Protein AF-A0AAU0QGA6-F1 (afdb_monomer_lite)

Foldseek 3Di:
DPPPVVVVCVVCVCVPVVLVVQLVVLVVVPDDPVVSVVVNVCSVCVVVPVVVVVVVVVVVVVVPPPDPDPDDD

Sequence (73 aa):
MPNIGVAELVIAAPLLILPIVAIVFLLRDRRPGTETAVWVLVIVLAPFLGPIVYLVRRAVEKRSHTPPAPRNT

pLDDT: mean 87.44, std 7.92, range [57.69, 96.06]

Structure (mmCIF, N/CA/C/O backbone):
data_AF-A0AAU0QGA6-F1
#
_entry.id   AF-A0AAU0QGA6-F1
#
loop_
_atom_site.group_PDB
_atom_site.id
_atom_site.type_symbol
_atom_site.label_atom_id
_atom_site.label_alt_id
_atom_site.label_comp_id
_atom_site.label_asym_id
_atom_site.label_entity_id
_atom_site.label_seq_id
_atom_site.pdbx_PDB_ins_code
_atom_site.Cartn_x
_atom_site.Cartn_y
_atom_site.Cartn_z
_atom_site.occupancy
_atom_site.B_iso_or_equiv
_atom_site.auth_seq_id
_atom_site.auth_comp_id
_atom_site.auth_asym_id
_atom_site.auth_atom_id
_atom_site.pdbx_PDB_model_num
ATOM 1 N N . MET A 1 1 ? 12.973 -20.816 -21.186 1.00 57.69 1 MET A N 1
ATOM 2 C CA . MET A 1 1 ? 12.660 -19.416 -21.546 1.00 57.69 1 MET A CA 1
ATOM 3 C C . MET A 1 1 ? 11.839 -18.836 -20.405 1.00 57.69 1 MET A C 1
ATOM 5 O O . MET A 1 1 ? 10.868 -19.487 -20.040 1.00 57.69 1 MET A O 1
ATOM 9 N N . PRO A 1 2 ? 12.247 -17.734 -19.755 1.00 71.25 2 PRO A N 1
ATOM 10 C CA . PRO A 1 2 ? 11.433 -17.137 -18.701 1.00 71.25 2 PRO A CA 1
ATOM 11 C C . PRO A 1 2 ? 10.089 -16.688 -19.292 1.00 71.25 2 PRO A C 1
ATOM 13 O O . PRO A 1 2 ? 10.055 -15.919 -20.250 1.00 71.25 2 PRO A O 1
ATOM 16 N N . ASN A 1 3 ? 8.987 -17.207 -18.746 1.00 80.12 3 ASN A N 1
ATOM 17 C CA . ASN A 1 3 ? 7.637 -16.806 -19.129 1.00 80.12 3 ASN A CA 1
ATOM 18 C C . ASN A 1 3 ? 7.377 -15.417 -18.544 1.00 80.12 3 ASN A C 1
ATOM 20 O O . ASN A 1 3 ? 7.081 -15.296 -17.356 1.00 80.12 3 ASN A O 1
ATOM 24 N N . ILE A 1 4 ? 7.519 -14.390 -19.381 1.00 79.25 4 ILE A N 1
ATOM 25 C CA . ILE A 1 4 ? 7.379 -12.970 -19.022 1.00 79.25 4 ILE A CA 1
ATOM 26 C C . ILE A 1 4 ? 6.085 -12.729 -18.215 1.00 79.25 4 ILE A C 1
ATOM 28 O O . ILE A 1 4 ? 6.154 -12.181 -17.118 1.00 79.25 4 ILE A O 1
ATOM 32 N N . GLY A 1 5 ? 4.966 -13.336 -18.637 1.00 83.44 5 GLY A N 1
ATOM 33 C CA . GLY A 1 5 ? 3.681 -13.250 -17.927 1.00 83.44 5 GLY A CA 1
ATOM 34 C C . GLY A 1 5 ? 3.660 -13.845 -16.512 1.00 83.44 5 GLY A C 1
ATOM 35 O O . GLY A 1 5 ? 2.928 -13.366 -15.650 1.00 83.44 5 GLY A O 1
ATOM 36 N N . VAL A 1 6 ? 4.473 -14.869 -16.228 1.00 89.62 6 VAL A N 1
ATOM 37 C CA . VAL A 1 6 ? 4.565 -15.447 -14.874 1.00 89.62 6 VAL A CA 1
ATOM 38 C C . VAL A 1 6 ? 5.400 -14.546 -13.969 1.00 89.62 6 VAL A C 1
ATOM 40 O O . VAL A 1 6 ? 5.042 -14.344 -12.813 1.00 89.62 6 VAL A O 1
ATOM 43 N N . ALA A 1 7 ? 6.489 -13.972 -14.486 1.00 88.69 7 ALA A N 1
ATOM 44 C CA . ALA A 1 7 ? 7.338 -13.067 -13.716 1.00 88.69 7 ALA A CA 1
ATOM 45 C C . ALA A 1 7 ? 6.576 -11.798 -13.298 1.00 88.69 7 ALA A C 1
ATOM 47 O O . ALA A 1 7 ? 6.635 -11.394 -12.138 1.00 88.69 7 ALA A O 1
ATOM 48 N N . GLU A 1 8 ? 5.805 -11.213 -14.214 1.00 87.44 8 GLU A N 1
ATOM 49 C CA . GLU A 1 8 ? 4.971 -10.038 -13.940 1.00 87.44 8 GLU A CA 1
ATOM 50 C C . GLU A 1 8 ? 3.885 -10.349 -12.908 1.00 87.44 8 GLU A C 1
ATOM 52 O O . GLU A 1 8 ? 3.680 -9.565 -11.983 1.00 87.44 8 GLU A O 1
ATOM 57 N N . LEU A 1 9 ? 3.246 -11.520 -13.005 1.00 86.75 9 LEU A N 1
ATOM 58 C CA . LEU A 1 9 ? 2.254 -11.957 -12.025 1.00 86.75 9 LEU A CA 1
ATOM 59 C C . LEU A 1 9 ? 2.873 -12.135 -10.635 1.00 86.75 9 LEU A C 1
ATOM 61 O O . LEU A 1 9 ? 2.285 -11.699 -9.651 1.00 86.75 9 LEU A O 1
ATOM 65 N N . VAL A 1 10 ? 4.066 -12.724 -10.542 1.00 89.62 10 VAL A N 1
ATOM 66 C CA . VAL A 1 10 ? 4.776 -12.911 -9.266 1.00 89.62 10 VAL A CA 1
ATOM 67 C C . VAL A 1 10 ? 5.169 -11.570 -8.638 1.00 89.62 10 VAL A C 1
ATOM 69 O O . VAL A 1 10 ? 5.123 -11.439 -7.417 1.00 89.62 10 VAL A O 1
ATOM 72 N N . ILE A 1 11 ? 5.509 -10.563 -9.447 1.00 88.31 11 ILE A N 1
ATOM 73 C CA . ILE A 1 11 ? 5.864 -9.220 -8.961 1.00 88.31 11 ILE A CA 1
ATOM 74 C C . ILE A 1 11 ? 4.614 -8.405 -8.588 1.00 88.31 11 ILE A C 1
ATOM 76 O O . ILE A 1 11 ? 4.625 -7.686 -7.589 1.00 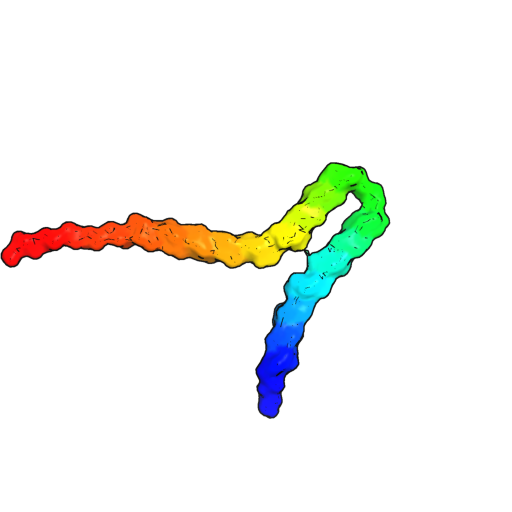88.31 11 ILE A O 1
ATOM 80 N N . ALA A 1 12 ? 3.529 -8.511 -9.359 1.00 86.88 12 ALA A N 1
ATOM 81 C CA . ALA A 1 12 ? 2.302 -7.742 -9.140 1.00 86.88 12 ALA A CA 1
ATOM 82 C C . ALA A 1 12 ? 1.384 -8.351 -8.066 1.00 86.88 12 ALA A C 1
ATOM 84 O O . ALA A 1 12 ? 0.671 -7.617 -7.379 1.00 86.88 12 ALA A O 1
ATOM 85 N N . ALA A 1 13 ? 1.402 -9.675 -7.884 1.00 88.88 13 ALA A N 1
ATOM 86 C CA . ALA A 1 13 ? 0.531 -10.369 -6.937 1.00 88.88 13 ALA A CA 1
ATOM 87 C C . ALA A 1 13 ? 0.678 -9.874 -5.484 1.00 88.88 13 ALA A C 1
ATOM 89 O O . ALA A 1 13 ? -0.352 -9.607 -4.863 1.00 88.88 13 ALA A O 1
ATOM 90 N N . PRO A 1 14 ? 1.888 -9.661 -4.927 1.00 87.44 14 PRO A N 1
ATOM 91 C CA . PRO A 1 14 ? 2.042 -9.088 -3.592 1.00 87.44 14 PRO A CA 1
ATOM 92 C C . PRO A 1 14 ? 1.409 -7.701 -3.473 1.00 87.44 14 PRO A C 1
ATOM 94 O O . PRO A 1 14 ? 0.806 -7.395 -2.450 1.00 87.44 14 PRO A O 1
ATOM 97 N N . LEU A 1 15 ? 1.482 -6.881 -4.525 1.00 86.69 15 LEU A N 1
ATOM 98 C CA . LEU A 1 15 ? 0.922 -5.529 -4.521 1.00 86.69 15 LEU A CA 1
ATOM 99 C C . LEU A 1 15 ? -0.606 -5.526 -4.347 1.00 86.69 15 LEU A C 1
ATOM 101 O O . LEU A 1 15 ? -1.154 -4.590 -3.773 1.00 86.69 15 LEU A O 1
ATOM 105 N N . LEU A 1 16 ? -1.282 -6.575 -4.826 1.00 85.88 16 LEU A N 1
ATOM 106 C CA . LEU A 1 16 ? -2.738 -6.720 -4.753 1.00 85.88 16 LEU A CA 1
ATOM 107 C C . LEU A 1 16 ? -3.190 -7.540 -3.539 1.00 85.88 16 LEU A C 1
ATOM 109 O O . LEU A 1 16 ? -4.155 -7.178 -2.872 1.00 85.88 16 LEU A O 1
ATOM 113 N N . ILE A 1 17 ? -2.499 -8.639 -3.234 1.00 90.50 17 ILE A N 1
ATOM 114 C CA . ILE A 1 17 ? -2.913 -9.590 -2.194 1.00 90.50 17 ILE A CA 1
ATOM 115 C C . ILE A 1 17 ? -2.585 -9.058 -0.795 1.00 90.50 17 ILE A C 1
ATOM 117 O O . ILE A 1 17 ? -3.406 -9.170 0.115 1.00 90.50 17 ILE A O 1
ATOM 121 N N . LEU A 1 18 ? -1.409 -8.453 -0.612 1.00 90.69 18 LEU A N 1
ATOM 122 C CA . LEU A 1 18 ? -0.942 -7.982 0.693 1.00 90.69 18 LEU A CA 1
ATOM 123 C C . LEU A 1 18 ? -1.882 -6.950 1.352 1.00 90.69 18 LEU A C 1
ATOM 125 O O . LEU A 1 18 ? -2.209 -7.147 2.524 1.00 90.69 18 LEU A O 1
ATOM 129 N N . PRO A 1 19 ? -2.374 -5.896 0.663 1.00 89.25 19 PRO A N 1
ATOM 130 C CA . PRO A 1 19 ? -3.291 -4.940 1.285 1.00 89.25 19 PRO A CA 1
ATOM 131 C C . PRO A 1 19 ? -4.633 -5.576 1.666 1.00 89.25 19 PRO A C 1
ATOM 133 O O . PRO A 1 19 ? -5.180 -5.254 2.720 1.00 89.25 19 PRO A O 1
ATOM 136 N N . ILE A 1 20 ? -5.137 -6.525 0.870 1.00 91.56 20 ILE A N 1
ATOM 137 C CA . ILE A 1 20 ? -6.369 -7.258 1.191 1.00 91.56 20 ILE A CA 1
ATOM 138 C C . ILE A 1 20 ? -6.172 -8.075 2.472 1.00 91.56 20 ILE A C 1
ATOM 140 O O . ILE A 1 20 ? -6.973 -7.971 3.401 1.00 91.56 20 ILE A O 1
ATOM 144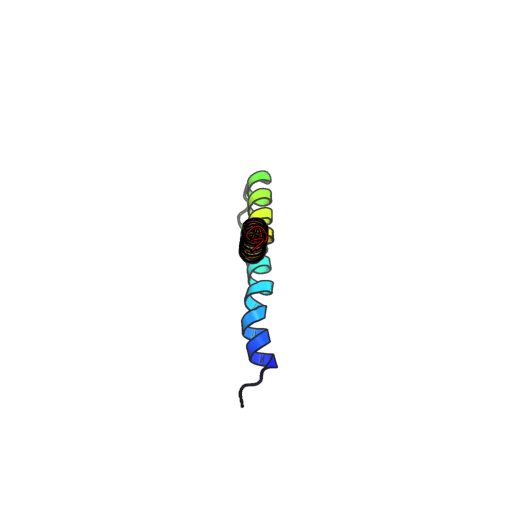 N N . VAL A 1 21 ? -5.083 -8.847 2.558 1.00 94.19 21 VAL A N 1
ATOM 145 C CA . VAL A 1 21 ? -4.758 -9.648 3.749 1.00 94.19 21 VAL A CA 1
ATOM 146 C C . VAL A 1 21 ? -4.576 -8.755 4.980 1.00 94.19 21 VAL A C 1
ATOM 148 O O . VAL A 1 21 ? -5.098 -9.076 6.048 1.00 94.19 21 VAL A O 1
ATOM 151 N N . ALA A 1 22 ? -3.896 -7.616 4.835 1.00 92.75 22 ALA A N 1
ATOM 152 C CA . ALA A 1 22 ? -3.686 -6.665 5.921 1.00 92.75 22 ALA A CA 1
ATOM 153 C C . ALA A 1 22 ? -5.008 -6.081 6.448 1.00 92.75 22 ALA A C 1
ATOM 155 O O . ALA A 1 22 ? -5.197 -6.010 7.661 1.00 92.75 22 ALA A O 1
ATOM 156 N N . ILE A 1 23 ? -5.949 -5.726 5.564 1.00 91.94 23 ILE A N 1
ATOM 157 C CA . IL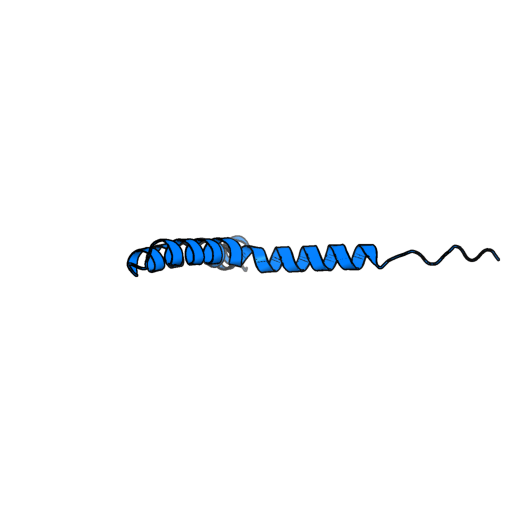E A 1 23 ? -7.284 -5.253 5.966 1.00 91.94 23 ILE A CA 1
ATOM 158 C C . ILE A 1 23 ? -8.051 -6.359 6.697 1.00 91.94 23 ILE A C 1
ATOM 160 O O . ILE A 1 23 ? -8.641 -6.099 7.743 1.00 91.94 23 ILE A O 1
ATOM 164 N N . VAL A 1 24 ? -8.021 -7.599 6.197 1.00 93.44 24 VAL A N 1
ATOM 165 C CA . VAL A 1 24 ? -8.690 -8.734 6.858 1.00 93.44 24 VAL A CA 1
ATOM 166 C C . VAL A 1 24 ? -8.144 -8.950 8.272 1.00 93.44 24 VAL A C 1
ATOM 168 O O . VAL A 1 24 ? -8.923 -9.125 9.210 1.00 93.44 24 VAL A O 1
ATOM 171 N N . PHE A 1 25 ? -6.822 -8.896 8.449 1.00 93.75 25 PHE A N 1
ATOM 172 C CA . PHE A 1 25 ? -6.194 -8.994 9.769 1.00 93.75 25 PHE A CA 1
ATOM 173 C C . PHE A 1 25 ? -6.573 -7.822 10.677 1.00 93.75 25 PHE A C 1
ATOM 175 O O . PHE A 1 25 ? -6.958 -8.037 11.825 1.00 93.75 25 PHE A O 1
ATOM 182 N N . LEU A 1 26 ? -6.548 -6.598 10.155 1.00 90.88 26 LEU A N 1
ATOM 183 C CA . LEU A 1 26 ? -6.914 -5.401 10.906 1.00 90.88 26 LEU A CA 1
ATOM 184 C C . LEU A 1 26 ? -8.364 -5.450 11.409 1.00 90.88 26 LEU A C 1
ATOM 186 O O . LEU A 1 26 ? -8.632 -5.122 12.563 1.00 90.88 26 LEU A O 1
ATOM 190 N N . LEU A 1 27 ? -9.300 -5.894 10.566 1.00 88.94 27 LEU A N 1
ATOM 191 C CA . LEU A 1 27 ? -10.704 -6.045 10.956 1.00 88.94 27 LEU A CA 1
ATOM 192 C C . LEU A 1 27 ? -10.896 -7.150 12.008 1.00 88.94 27 LEU A C 1
ATOM 194 O O . LEU A 1 27 ? -11.845 -7.096 12.794 1.00 88.94 27 LEU A O 1
ATOM 198 N N . ARG A 1 28 ? -9.994 -8.138 12.059 1.00 91.62 28 ARG A N 1
ATOM 199 C CA . ARG A 1 28 ? -10.016 -9.214 13.059 1.00 91.62 28 ARG A CA 1
ATOM 200 C C . ARG A 1 28 ? -9.522 -8.759 14.436 1.00 91.62 28 ARG A C 1
ATOM 202 O O . ARG A 1 28 ? -10.019 -9.277 15.435 1.00 91.62 28 ARG A O 1
ATOM 209 N N . ASP A 1 29 ? -8.626 -7.775 14.497 1.00 86.75 29 ASP A N 1
ATOM 210 C CA . ASP A 1 29 ? -8.007 -7.267 15.734 1.00 86.75 29 ASP A CA 1
ATOM 211 C C . ASP A 1 29 ? -8.973 -6.504 16.672 1.00 86.75 29 ASP A C 1
ATOM 213 O O . ASP A 1 29 ? -8.565 -6.099 17.758 1.00 86.75 29 ASP A O 1
ATOM 217 N N . ARG A 1 30 ? -10.253 -6.303 16.300 1.00 82.88 30 ARG A N 1
ATOM 218 C CA . ARG A 1 30 ? -11.287 -5.634 17.132 1.00 82.88 30 ARG A CA 1
ATOM 219 C C . ARG A 1 30 ? -10.832 -4.273 17.705 1.00 82.88 30 ARG A C 1
ATOM 221 O O . ARG A 1 30 ? -11.236 -3.893 18.803 1.00 82.88 30 ARG A O 1
ATOM 228 N N . ARG A 1 31 ? -10.002 -3.528 16.967 1.00 84.31 31 ARG A N 1
ATOM 229 C CA . ARG A 1 31 ? -9.506 -2.207 17.387 1.00 84.31 31 ARG A CA 1
ATOM 230 C C . ARG A 1 31 ? -10.633 -1.168 17.437 1.00 84.31 31 ARG A C 1
ATOM 232 O O . ARG A 1 31 ? -11.625 -1.306 16.714 1.00 84.31 31 ARG A O 1
ATOM 239 N N . PRO A 1 32 ? -10.493 -0.097 18.240 1.00 88.31 32 PRO A N 1
ATOM 240 C CA . PRO A 1 32 ? -11.414 1.033 18.192 1.00 88.31 32 PRO A CA 1
ATOM 241 C C . PRO A 1 32 ? -11.544 1.590 16.762 1.00 88.31 32 PRO A C 1
ATOM 243 O O . PRO A 1 32 ? -10.588 1.595 15.981 1.00 88.31 32 PRO A O 1
ATOM 246 N N . GLY A 1 33 ? -12.747 2.054 16.406 1.00 87.00 33 GLY A N 1
ATOM 247 C CA . GLY A 1 33 ? -13.100 2.405 15.023 1.00 87.00 33 GLY A CA 1
ATOM 248 C C . GLY A 1 33 ? -12.181 3.455 14.393 1.00 87.00 33 GLY A C 1
ATOM 249 O O . GLY A 1 33 ? -11.782 3.310 13.240 1.00 87.00 33 GLY A O 1
ATOM 250 N N . THR A 1 34 ? -11.771 4.464 15.166 1.00 91.44 34 THR A N 1
ATOM 251 C CA . THR A 1 34 ? -10.839 5.503 14.704 1.00 91.44 34 THR A CA 1
ATOM 252 C C . THR A 1 34 ? -9.462 4.934 14.369 1.00 91.44 34 THR A C 1
ATOM 254 O O . THR A 1 34 ? -8.900 5.260 13.328 1.00 91.44 34 THR A O 1
ATOM 257 N N . GLU A 1 35 ? -8.925 4.050 15.211 1.00 90.81 35 GLU A N 1
ATOM 258 C CA . GLU A 1 35 ? -7.618 3.425 14.980 1.00 90.81 35 GLU A CA 1
ATOM 259 C C . GLU A 1 35 ? -7.652 2.521 13.740 1.00 90.81 35 GLU A C 1
ATOM 261 O O . GLU A 1 35 ? -6.743 2.555 12.911 1.00 90.81 35 GLU A O 1
ATOM 266 N N . THR A 1 36 ? -8.747 1.779 13.562 1.00 92.31 36 THR A N 1
ATOM 267 C CA . THR A 1 36 ? -8.983 0.963 12.364 1.00 92.31 36 THR A CA 1
ATOM 268 C C . THR A 1 36 ? -9.019 1.829 11.106 1.00 92.31 36 THR A C 1
ATOM 270 O O . THR A 1 36 ? -8.359 1.507 10.122 1.00 92.31 36 THR A O 1
ATOM 273 N N . ALA A 1 37 ? -9.735 2.957 11.134 1.00 92.25 37 ALA A N 1
ATOM 274 C CA . ALA A 1 37 ? -9.828 3.862 9.991 1.00 92.25 37 ALA A CA 1
ATOM 275 C C . ALA A 1 37 ? -8.458 4.432 9.585 1.00 92.25 37 ALA A C 1
ATOM 277 O O . ALA A 1 37 ? -8.140 4.483 8.395 1.00 92.25 37 ALA A O 1
ATOM 278 N N . VAL A 1 38 ? -7.622 4.798 10.564 1.00 95.25 38 VAL A N 1
ATOM 279 C CA . VAL A 1 38 ? -6.251 5.268 10.311 1.00 95.25 38 VAL A CA 1
ATOM 280 C C . VAL A 1 38 ? -5.412 4.170 9.657 1.00 95.25 38 VAL A C 1
ATOM 282 O O . VAL A 1 38 ? -4.743 4.426 8.657 1.00 95.25 38 VAL A O 1
ATOM 285 N N . TRP A 1 39 ? -5.473 2.937 10.157 1.00 94.25 39 TRP A N 1
ATOM 286 C CA . TRP A 1 39 ? -4.712 1.832 9.570 1.00 94.25 39 TRP A CA 1
ATOM 287 C C . TRP A 1 39 ? -5.188 1.440 8.174 1.00 94.25 39 TRP A C 1
ATOM 289 O O . TRP A 1 39 ? -4.353 1.174 7.312 1.00 94.25 39 TRP A O 1
ATOM 299 N N . VAL A 1 40 ? -6.497 1.464 7.911 1.00 93.56 40 VAL A N 1
ATOM 300 C CA . VAL A 1 40 ? -7.028 1.270 6.552 1.00 93.56 40 VAL A CA 1
ATOM 301 C C . VAL A 1 40 ? -6.453 2.325 5.610 1.00 93.56 40 VAL A C 1
ATOM 303 O O . VAL A 1 40 ? -5.968 1.981 4.533 1.00 93.56 40 VAL A O 1
ATOM 306 N N . LEU A 1 41 ? -6.440 3.594 6.029 1.00 93.38 41 LEU A N 1
ATOM 307 C CA . LEU A 1 41 ? -5.866 4.676 5.235 1.00 93.38 41 LEU A CA 1
ATOM 308 C C . LEU A 1 41 ? -4.379 4.433 4.941 1.00 93.38 41 LEU A C 1
ATOM 310 O O . LEU A 1 41 ? -3.953 4.590 3.800 1.00 93.38 41 LEU A O 1
ATOM 314 N N . VAL A 1 42 ? -3.601 4.001 5.938 1.00 94.50 42 VAL A N 1
ATOM 315 C CA . VAL A 1 42 ? -2.176 3.670 5.767 1.00 94.50 42 VAL A CA 1
ATOM 316 C C . VAL A 1 42 ? -1.987 2.510 4.789 1.00 94.50 42 VAL A C 1
ATOM 318 O O . VAL A 1 42 ? -1.173 2.627 3.878 1.00 94.50 42 VAL A O 1
ATOM 321 N N . ILE A 1 43 ? -2.744 1.418 4.933 1.00 93.69 43 ILE A N 1
ATOM 322 C CA . ILE A 1 43 ? -2.637 0.237 4.060 1.00 93.69 43 ILE A CA 1
ATOM 323 C C . ILE A 1 43 ? -2.960 0.601 2.605 1.00 93.69 43 ILE A C 1
ATOM 325 O O . ILE A 1 43 ? -2.279 0.141 1.689 1.00 93.69 43 ILE A O 1
ATOM 329 N N . VAL A 1 44 ? -3.966 1.452 2.391 1.00 91.25 44 VAL A N 1
ATOM 330 C CA . VAL A 1 44 ? -4.363 1.907 1.054 1.00 91.25 44 VAL A CA 1
ATOM 331 C C . VAL A 1 44 ? -3.358 2.904 0.477 1.00 91.25 44 VAL A C 1
ATOM 333 O O . VAL A 1 44 ? -3.038 2.811 -0.702 1.00 91.25 44 VAL A O 1
ATOM 336 N N . LEU A 1 45 ? -2.832 3.843 1.272 1.00 92.44 45 LEU A N 1
ATOM 337 C CA . LEU A 1 45 ? -1.934 4.896 0.778 1.00 92.44 45 LEU A CA 1
ATOM 338 C C . LEU A 1 45 ? -0.471 4.459 0.626 1.00 92.44 45 LEU A C 1
ATOM 340 O O . LEU A 1 45 ? 0.223 4.975 -0.251 1.00 92.44 45 LEU A O 1
ATOM 344 N N . ALA A 1 46 ? 0.005 3.515 1.439 1.00 92.19 46 ALA A N 1
ATOM 345 C CA . ALA A 1 46 ? 1.382 3.021 1.415 1.00 92.19 46 ALA A CA 1
ATOM 346 C C . ALA A 1 46 ? 1.920 2.657 0.012 1.00 92.19 46 ALA A C 1
ATOM 348 O O . ALA A 1 46 ? 3.008 3.135 -0.326 1.00 92.19 46 ALA A O 1
ATOM 349 N N . PRO A 1 47 ? 1.205 1.893 -0.844 1.00 90.00 47 PRO A N 1
ATOM 350 C CA . PRO A 1 47 ? 1.702 1.552 -2.182 1.00 90.00 47 PRO A CA 1
ATOM 351 C C . PRO A 1 47 ? 1.893 2.770 -3.100 1.00 90.00 47 PRO A C 1
ATOM 353 O O . PRO A 1 47 ? 2.676 2.709 -4.048 1.00 90.00 47 PRO A O 1
ATOM 356 N N . PHE A 1 48 ? 1.231 3.893 -2.814 1.00 91.50 48 PHE A N 1
ATOM 357 C CA . PHE A 1 48 ? 1.335 5.114 -3.612 1.00 91.50 48 PHE A CA 1
ATOM 358 C C . PHE A 1 48 ? 2.457 6.049 -3.153 1.00 91.50 48 PHE A C 1
ATOM 360 O O . PHE A 1 48 ? 2.881 6.904 -3.932 1.00 91.50 48 PHE A O 1
ATOM 367 N N . LEU A 1 49 ? 2.986 5.890 -1.933 1.00 92.38 49 LEU A N 1
ATOM 368 C CA . LEU A 1 49 ? 4.018 6.785 -1.396 1.00 92.38 49 LEU A CA 1
ATOM 369 C C . LEU A 1 49 ? 5.282 6.809 -2.267 1.00 92.38 49 LEU A C 1
ATOM 371 O O . LEU A 1 49 ? 5.800 7.884 -2.552 1.00 92.38 49 LEU A O 1
ATOM 375 N N . GLY A 1 50 ? 5.749 5.652 -2.744 1.00 91.19 50 GLY A N 1
ATOM 376 C CA . GLY A 1 50 ? 6.925 5.569 -3.620 1.00 91.19 50 GLY A CA 1
ATOM 377 C C . GLY A 1 50 ? 6.763 6.375 -4.919 1.00 91.19 50 GLY A C 1
ATOM 378 O O . GLY A 1 50 ? 7.550 7.295 -5.165 1.00 91.19 50 GLY A O 1
ATOM 379 N N . PRO A 1 51 ? 5.728 6.089 -5.734 1.00 94.00 51 PRO A N 1
ATOM 380 C CA . PRO A 1 51 ? 5.420 6.863 -6.935 1.00 94.00 51 PRO A CA 1
ATOM 381 C C . PRO A 1 51 ? 5.232 8.361 -6.670 1.00 94.00 51 PRO A C 1
ATOM 383 O O . PRO A 1 51 ? 5.778 9.180 -7.409 1.00 94.00 51 PRO A O 1
ATOM 386 N N . ILE A 1 52 ? 4.514 8.732 -5.604 1.00 95.50 52 ILE A N 1
ATOM 387 C CA . ILE A 1 52 ? 4.298 10.139 -5.237 1.00 95.50 52 ILE A CA 1
ATOM 388 C C . ILE A 1 52 ? 5.638 10.832 -4.974 1.00 95.50 52 ILE A C 1
ATOM 390 O O . ILE A 1 52 ? 5.907 11.881 -5.558 1.00 95.50 52 ILE A O 1
ATOM 394 N N . VAL A 1 53 ? 6.507 10.235 -4.154 1.00 96.06 53 VAL A N 1
ATOM 395 C CA . VAL A 1 53 ? 7.830 10.795 -3.835 1.00 96.06 53 VAL A CA 1
ATOM 396 C C . VAL A 1 53 ? 8.678 10.973 -5.097 1.00 96.06 53 VAL A C 1
ATOM 398 O O . VAL A 1 53 ? 9.283 12.032 -5.285 1.00 96.06 53 VAL A O 1
ATOM 401 N N . TYR A 1 54 ? 8.690 9.981 -5.993 1.00 95.06 54 TYR A N 1
ATOM 402 C CA . TYR A 1 54 ? 9.408 10.071 -7.268 1.00 95.06 54 TYR A CA 1
ATOM 403 C C . TYR A 1 54 ? 8.909 11.240 -8.129 1.00 95.06 54 TYR A C 1
ATOM 405 O O . TYR A 1 54 ? 9.705 12.048 -8.616 1.00 95.06 54 TYR A O 1
ATOM 413 N N . LEU A 1 55 ? 7.589 11.356 -8.288 1.00 95.69 55 LEU A N 1
ATOM 414 C CA . LEU A 1 55 ? 6.969 12.396 -9.108 1.00 95.69 55 LEU A CA 1
ATOM 415 C C . LEU A 1 55 ? 7.203 13.792 -8.531 1.00 95.69 55 LEU A C 1
ATOM 417 O O . LEU A 1 55 ? 7.530 14.716 -9.279 1.00 95.69 55 LEU A O 1
ATOM 421 N N . VAL A 1 56 ? 7.093 13.943 -7.211 1.00 96.06 56 VAL A N 1
ATOM 422 C CA . VAL A 1 56 ? 7.372 15.209 -6.524 1.00 96.06 56 VAL A CA 1
ATOM 423 C C . VAL A 1 56 ? 8.823 15.621 -6.748 1.00 96.06 56 VAL A C 1
ATOM 425 O O . VAL A 1 56 ? 9.076 16.745 -7.183 1.00 96.06 56 VAL A O 1
ATOM 428 N N . ARG A 1 57 ? 9.781 14.711 -6.545 1.00 95.81 57 ARG A N 1
ATOM 429 C CA . ARG A 1 57 ? 11.204 15.005 -6.763 1.00 95.81 57 ARG A CA 1
ATOM 430 C C . ARG A 1 57 ? 11.488 15.427 -8.209 1.00 95.81 57 ARG A C 1
ATOM 432 O O . ARG A 1 57 ? 12.132 16.448 -8.440 1.00 95.81 57 ARG A O 1
ATOM 439 N N . ARG A 1 58 ? 10.935 14.697 -9.179 1.00 93.62 58 ARG A N 1
A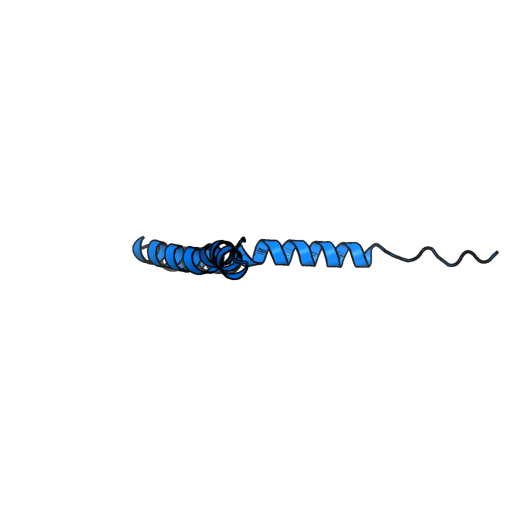TOM 440 C CA . ARG A 1 58 ? 11.041 15.011 -10.613 1.00 93.62 58 ARG A CA 1
ATOM 441 C C . ARG A 1 58 ? 10.468 16.394 -10.948 1.00 93.62 58 ARG A C 1
ATOM 443 O O . ARG A 1 58 ? 11.025 17.111 -11.781 1.00 93.62 58 ARG A O 1
ATOM 450 N N . ALA A 1 59 ? 9.349 16.765 -10.329 1.00 92.75 59 ALA A N 1
ATOM 451 C CA . ALA A 1 59 ? 8.709 18.060 -10.538 1.00 92.75 59 ALA A CA 1
ATOM 452 C C . ALA A 1 59 ? 9.538 19.218 -9.962 1.00 92.75 59 ALA A C 1
ATOM 454 O O . ALA A 1 59 ? 9.595 20.284 -10.578 1.00 92.75 59 ALA A O 1
ATOM 455 N N . VAL A 1 60 ? 10.198 19.006 -8.819 1.00 93.56 60 VAL A N 1
ATOM 456 C CA . VAL A 1 60 ? 11.101 19.991 -8.204 1.00 93.56 60 VAL A CA 1
ATOM 457 C C . VAL A 1 60 ? 12.337 20.215 -9.079 1.00 93.56 60 VAL A C 1
ATOM 459 O O . VAL A 1 60 ? 12.629 21.359 -9.417 1.00 93.56 60 VAL A O 1
ATOM 462 N N . GLU A 1 61 ? 13.002 19.148 -9.536 1.00 91.31 61 GLU A N 1
ATOM 463 C CA . GLU A 1 61 ? 14.205 19.238 -10.387 1.00 91.31 61 GLU A CA 1
ATOM 464 C C . GLU A 1 61 ? 13.951 20.022 -11.689 1.00 91.31 61 GLU A C 1
ATOM 466 O O . GLU A 1 61 ? 14.766 20.859 -12.083 1.00 91.31 61 GLU A O 1
ATOM 471 N N . LYS A 1 62 ? 12.787 19.831 -12.331 1.00 83.56 62 LYS A N 1
ATOM 472 C CA . LYS A 1 62 ? 12.406 20.581 -13.544 1.00 83.56 62 LYS A CA 1
ATOM 473 C C . LYS A 1 62 ? 12.337 22.095 -13.332 1.00 83.56 62 LYS A C 1
ATOM 475 O O . LYS A 1 62 ? 12.607 22.835 -14.271 1.00 83.56 62 LYS A O 1
ATOM 480 N N . ARG A 1 63 ? 11.961 22.560 -12.137 1.00 80.44 63 ARG A N 1
ATOM 481 C CA . ARG A 1 63 ? 11.854 24.000 -11.837 1.00 80.44 63 ARG A CA 1
ATOM 482 C C . ARG A 1 63 ? 13.213 24.650 -11.590 1.00 80.44 63 ARG A C 1
ATOM 484 O O . ARG A 1 63 ? 13.325 25.862 -11.718 1.00 80.44 63 ARG A O 1
ATOM 491 N N . SER A 1 64 ? 14.229 23.861 -11.247 1.00 75.00 64 SER A N 1
ATOM 492 C CA . SER A 1 64 ? 15.584 24.347 -10.972 1.00 75.00 64 SER A CA 1
ATOM 493 C C . SER A 1 64 ? 16.442 24.502 -12.232 1.00 75.00 64 SER A C 1
ATOM 495 O O . SER A 1 64 ? 17.474 25.165 -12.183 1.00 75.00 64 SER A O 1
ATOM 497 N N . HIS A 1 65 ? 16.0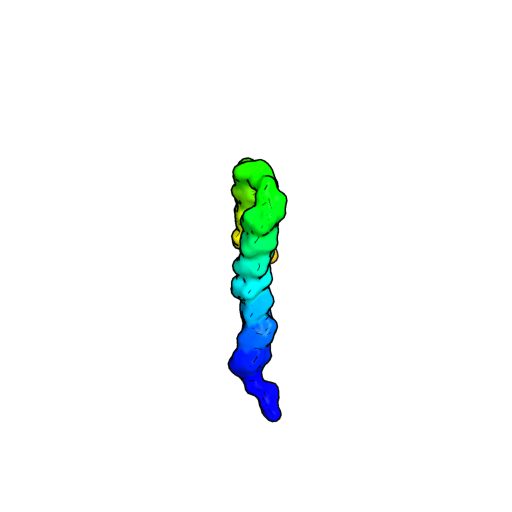33 23.927 -13.368 1.00 68.56 65 HIS A 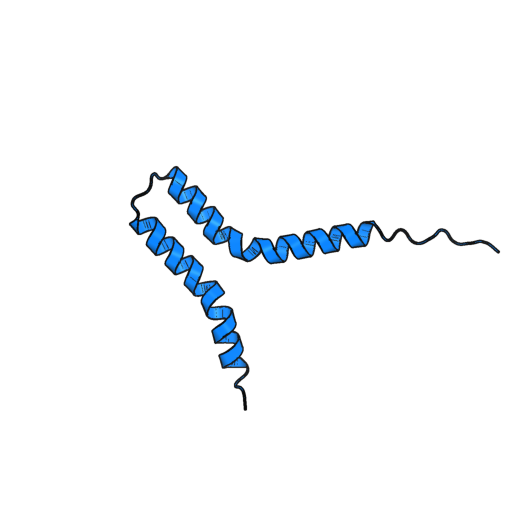N 1
ATOM 498 C CA . HIS A 1 65 ? 16.643 24.199 -14.673 1.00 68.56 65 HIS A CA 1
ATOM 499 C C . HIS A 1 65 ? 16.104 25.513 -15.258 1.00 68.56 65 HIS A C 1
ATOM 501 O O . HIS A 1 65 ? 15.353 25.526 -16.231 1.00 68.56 65 HIS A O 1
ATOM 507 N N . THR A 1 66 ? 16.507 26.634 -14.663 1.00 72.81 66 THR A N 1
ATOM 508 C CA . THR A 1 66 ? 16.482 27.930 -15.350 1.00 72.81 66 THR A CA 1
ATOM 509 C C . THR A 1 66 ? 17.587 27.901 -16.412 1.00 72.81 66 THR A C 1
ATOM 511 O O . THR A 1 66 ? 18.750 27.714 -16.044 1.00 72.81 66 THR A O 1
ATOM 514 N N . PRO A 1 67 ? 17.279 28.043 -17.716 1.00 69.81 67 PRO A N 1
ATOM 515 C CA . PRO A 1 67 ? 18.308 28.127 -18.746 1.00 69.81 67 PRO A CA 1
ATOM 516 C C . PRO A 1 67 ? 19.249 29.302 -18.441 1.00 69.81 67 PRO A C 1
ATOM 518 O O . PRO A 1 67 ? 18.756 30.374 -18.074 1.00 69.81 67 PRO A O 1
ATOM 521 N N . PRO A 1 68 ? 20.579 29.146 -18.568 1.00 71.75 68 PRO A N 1
ATOM 522 C CA . PRO A 1 68 ? 21.486 30.278 -18.429 1.00 71.75 68 PRO A CA 1
ATOM 523 C C . PRO A 1 68 ? 21.106 31.355 -19.452 1.00 71.75 68 PRO A C 1
ATOM 525 O O . PRO A 1 68 ? 20.807 31.042 -20.606 1.00 71.75 68 PRO A O 1
ATOM 528 N N . ALA A 1 69 ? 21.082 32.615 -19.007 1.00 76.56 69 ALA A N 1
ATOM 529 C CA . ALA A 1 69 ? 20.718 33.753 -19.844 1.00 76.56 69 ALA A CA 1
ATOM 530 C C . ALA A 1 69 ? 21.546 33.756 -21.146 1.00 76.56 69 ALA A C 1
ATOM 532 O O . ALA A 1 69 ? 22.740 33.435 -21.096 1.00 76.56 69 ALA A O 1
ATOM 533 N N . PRO A 1 70 ? 20.941 34.099 -22.300 1.00 77.56 70 PRO A N 1
ATOM 534 C CA . PRO A 1 70 ? 21.654 34.134 -23.569 1.00 77.56 70 PRO A CA 1
ATOM 535 C C . PRO A 1 70 ? 22.845 35.084 -23.446 1.00 77.56 70 PRO A C 1
ATOM 537 O O . PRO A 1 70 ? 22.680 36.278 -23.206 1.00 77.56 70 PRO A O 1
ATOM 540 N N . ARG A 1 71 ? 24.054 34.529 -23.573 1.00 77.06 71 ARG A N 1
ATOM 541 C CA . ARG A 1 71 ? 25.291 35.305 -23.619 1.00 77.06 71 ARG A CA 1
ATOM 542 C C . ARG A 1 71 ? 25.365 35.942 -25.005 1.00 77.06 71 ARG A C 1
ATOM 544 O O . ARG A 1 71 ? 25.733 35.287 -25.972 1.00 77.06 71 ARG A O 1
ATOM 551 N N . ASN A 1 72 ? 24.950 37.196 -25.089 1.00 78.94 72 ASN A N 1
ATOM 552 C CA . ASN A 1 72 ? 25.121 38.068 -26.241 1.00 78.94 72 ASN A CA 1
ATOM 553 C C . ASN A 1 72 ? 26.603 38.455 -26.368 1.00 78.94 72 ASN A C 1
ATOM 555 O O . ASN A 1 72 ? 27.077 39.366 -25.693 1.00 78.94 72 ASN A O 1
ATOM 559 N N . THR A 1 73 ? 27.317 37.710 -27.210 1.00 72.56 73 THR A N 1
ATOM 560 C CA . THR A 1 73 ? 28.629 38.057 -27.781 1.00 72.56 73 THR A CA 1
ATOM 561 C C . THR A 1 73 ? 28.473 38.331 -29.259 1.00 72.56 73 THR A C 1
ATOM 563 O O . THR A 1 73 ? 27.746 37.530 -29.892 1.00 72.56 73 THR A O 1
#

Radius of gyration: 21.49 Å; chains: 1; bounding box: 42×58×46 Å

Secondary structure (DSSP, 8-state):
---HHHHHHHHHHHHHHHHHHHHHHHHHTT--HHHHHHHHHHHHHHHHHHHHHHHHHHHHHHHH-PPPPP---